Protein AF-A0AAD6LAW2-F1 (afdb_monomer)

Mean predicted aligned error: 9.43 Å

pLDDT: mean 77.56, std 17.8, range [28.12, 94.5]

Organism: NCBI:txid444605

Structure (mmCIF, N/CA/C/O backbone):
data_AF-A0AAD6LAW2-F1
#
_entry.id   AF-A0AAD6LAW2-F1
#
loop_
_atom_site.group_PDB
_atom_site.id
_atom_site.type_symbol
_atom_site.label_atom_id
_atom_site.label_alt_id
_atom_site.label_comp_id
_atom_site.label_asym_id
_atom_site.label_entity_id
_atom_site.label_seq_id
_atom_site.pdbx_PDB_ins_code
_atom_site.Cartn_x
_atom_site.Cartn_y
_atom_site.Cartn_z
_atom_site.occupancy
_atom_site.B_is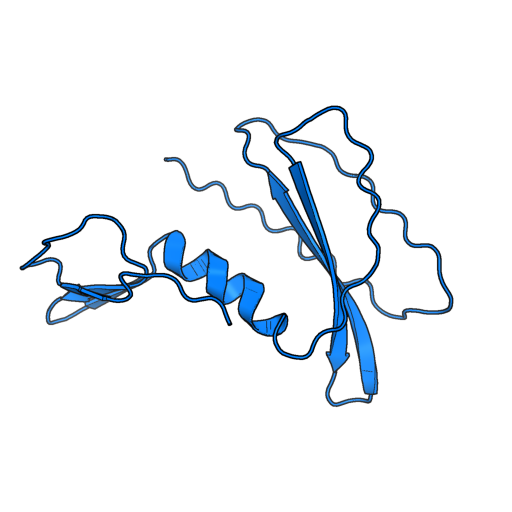o_or_equiv
_atom_site.auth_seq_id
_atom_site.auth_comp_id
_atom_site.auth_asym_id
_atom_site.auth_atom_id
_atom_site.pdbx_PDB_model_num
ATOM 1 N N . MET A 1 1 ? -8.242 -11.191 -2.410 1.00 75.81 1 MET A N 1
ATOM 2 C CA . MET A 1 1 ? -6.762 -11.129 -2.389 1.00 75.81 1 MET A CA 1
ATOM 3 C C . MET A 1 1 ? -6.301 -10.400 -3.639 1.00 75.81 1 MET A C 1
ATOM 5 O O . MET A 1 1 ? -6.899 -10.621 -4.683 1.00 75.81 1 MET A O 1
ATOM 9 N N . ALA A 1 2 ? -5.295 -9.535 -3.533 1.00 83.81 2 ALA A N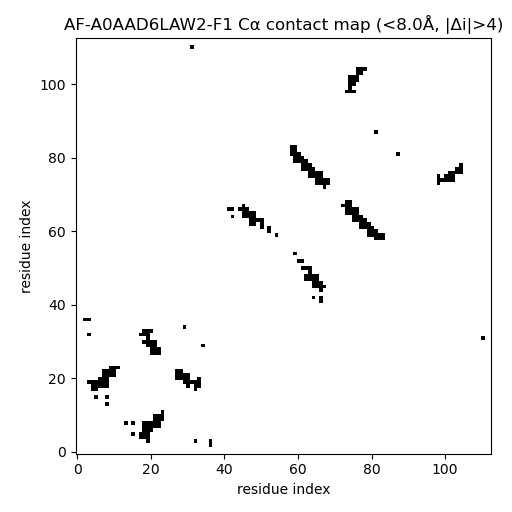 1
ATOM 10 C CA . ALA A 1 2 ? -4.697 -8.826 -4.664 1.00 83.81 2 ALA A CA 1
ATOM 11 C C . ALA A 1 2 ? -3.170 -8.929 -4.560 1.00 83.81 2 ALA A C 1
ATOM 13 O O . ALA A 1 2 ? -2.625 -8.837 -3.460 1.00 83.81 2 ALA A O 1
ATOM 14 N N . SER A 1 3 ? -2.490 -9.135 -5.684 1.00 84.81 3 SER A N 1
ATOM 15 C CA . SER A 1 3 ? -1.034 -9.287 -5.744 1.00 84.81 3 SER A CA 1
ATOM 16 C C . SER A 1 3 ? -0.488 -8.627 -7.000 1.00 84.81 3 SER A C 1
ATOM 18 O O . SER A 1 3 ? -1.089 -8.737 -8.067 1.00 84.81 3 SER A O 1
ATOM 20 N N . TYR A 1 4 ? 0.664 -7.976 -6.875 1.00 86.75 4 TYR A N 1
ATOM 21 C CA . TYR A 1 4 ? 1.371 -7.417 -8.018 1.00 86.75 4 TYR A CA 1
ATOM 22 C C . TYR A 1 4 ? 2.088 -8.533 -8.793 1.00 86.75 4 TYR A C 1
ATOM 24 O O . TYR A 1 4 ? 2.703 -9.409 -8.181 1.00 86.75 4 TYR A O 1
ATOM 32 N N . ALA A 1 5 ? 2.024 -8.497 -10.123 1.00 88.50 5 ALA A N 1
ATOM 33 C CA . ALA A 1 5 ? 2.714 -9.440 -10.991 1.00 88.50 5 ALA A CA 1
ATOM 34 C C . ALA A 1 5 ? 3.227 -8.730 -12.253 1.00 88.50 5 ALA A C 1
ATOM 36 O O . ALA A 1 5 ? 2.483 -7.930 -12.826 1.00 88.50 5 ALA A O 1
ATOM 37 N N . PRO A 1 6 ? 4.438 -9.063 -12.729 1.00 88.56 6 PRO A N 1
ATOM 38 C CA . PRO A 1 6 ? 5.416 -9.995 -12.142 1.00 88.56 6 PRO A CA 1
ATOM 39 C C . PRO A 1 6 ? 6.095 -9.492 -10.843 1.00 88.56 6 PRO A C 1
ATOM 41 O O . PRO A 1 6 ? 6.227 -8.295 -10.595 1.00 88.56 6 PRO A O 1
ATOM 44 N N . LEU A 1 7 ? 6.467 -10.421 -9.949 1.00 91.00 7 LEU A N 1
ATOM 45 C CA . LEU A 1 7 ? 6.990 -10.086 -8.611 1.00 91.00 7 LEU A CA 1
ATOM 46 C C . LEU A 1 7 ? 8.508 -9.867 -8.605 1.00 91.00 7 LEU A C 1
ATOM 48 O O . LEU A 1 7 ? 8.997 -8.974 -7.913 1.00 91.00 7 LEU A O 1
ATOM 52 N N . LEU A 1 8 ? 9.239 -10.70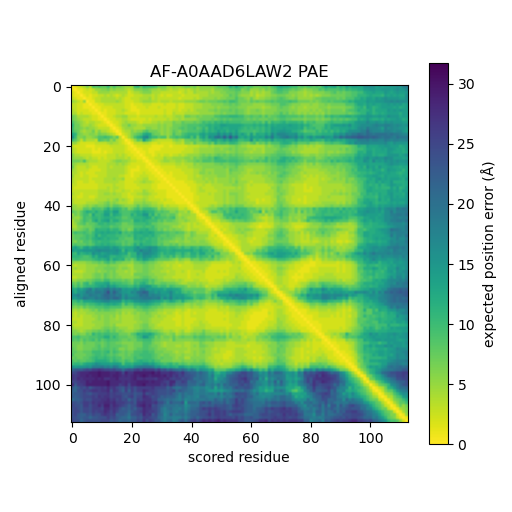4 -9.340 1.00 91.81 8 LEU A N 1
ATOM 53 C CA . LEU A 1 8 ? 10.692 -10.794 -9.306 1.00 91.81 8 LEU A CA 1
ATOM 54 C C . LEU A 1 8 ? 11.257 -10.730 -10.720 1.00 91.81 8 LEU A C 1
ATOM 56 O O . LEU A 1 8 ? 10.820 -11.487 -11.585 1.00 91.81 8 LEU A O 1
ATOM 60 N N . VAL A 1 9 ? 12.296 -9.916 -10.906 1.00 91.44 9 VAL A N 1
ATOM 61 C CA . VAL A 1 9 ? 13.055 -9.858 -12.158 1.00 91.44 9 VAL A CA 1
ATOM 62 C C . VAL A 1 9 ? 14.547 -9.906 -11.931 1.00 91.44 9 VAL A C 1
ATOM 64 O O . VAL A 1 9 ? 15.097 -9.178 -11.104 1.00 91.44 9 VAL A O 1
ATOM 67 N N . ASN A 1 10 ? 15.210 -10.752 -12.714 1.00 91.69 10 ASN A N 1
ATOM 68 C CA . ASN A 1 10 ? 16.654 -10.727 -12.827 1.00 91.69 10 ASN A CA 1
ATOM 69 C C . ASN A 1 10 ? 17.058 -9.635 -13.823 1.00 91.69 10 ASN A C 1
ATOM 71 O O . ASN A 1 10 ? 16.642 -9.664 -14.981 1.00 91.69 10 ASN A O 1
ATOM 75 N N . TYR A 1 11 ? 17.911 -8.706 -13.395 1.00 87.75 11 TYR A N 1
ATOM 76 C CA . TYR A 1 11 ? 18.463 -7.660 -14.259 1.00 87.75 11 TYR A CA 1
ATOM 77 C C . TYR A 1 11 ? 19.145 -8.196 -15.515 1.00 87.75 11 TYR A C 1
ATOM 79 O O . TYR A 1 11 ? 19.080 -7.559 -16.563 1.00 87.75 11 TYR A O 1
ATOM 87 N N . ASN A 1 12 ? 19.791 -9.353 -15.399 1.00 90.19 12 ASN A N 1
ATOM 88 C CA . ASN A 1 12 ? 20.583 -9.934 -16.474 1.00 90.19 12 ASN A CA 1
ATOM 89 C C . ASN A 1 12 ? 19.740 -10.735 -17.480 1.00 90.19 12 ASN A C 1
ATOM 91 O O . ASN A 1 12 ? 20.254 -11.088 -18.534 1.00 90.19 12 ASN A O 1
ATOM 95 N N . ASP A 1 13 ? 18.473 -11.031 -17.171 1.00 89.88 13 ASP A N 1
ATOM 96 C CA . ASP A 1 13 ? 17.566 -11.782 -18.051 1.00 89.88 13 ASP A CA 1
ATOM 97 C C . ASP A 1 13 ? 16.141 -11.230 -17.933 1.00 89.88 13 ASP A C 1
ATOM 99 O O . ASP A 1 13 ? 15.211 -11.854 -17.412 1.00 89.88 13 ASP A O 1
ATOM 103 N N . ARG A 1 14 ? 15.989 -9.973 -18.354 1.00 84.50 14 ARG A N 1
ATOM 104 C CA . ARG A 1 14 ? 14.727 -9.252 -18.252 1.00 84.50 14 ARG A CA 1
ATOM 105 C C . ARG A 1 14 ? 13.848 -9.528 -19.464 1.00 84.50 14 ARG A C 1
ATOM 107 O O . ARG A 1 14 ? 14.117 -9.038 -20.557 1.00 84.50 14 ARG A O 1
ATOM 114 N N . ARG A 1 15 ? 12.744 -10.243 -19.242 1.00 84.88 15 ARG A N 1
ATOM 115 C CA . ARG A 1 15 ? 11.709 -10.467 -20.266 1.00 84.88 15 ARG A CA 1
ATOM 116 C C . ARG A 1 15 ? 10.571 -9.449 -20.208 1.00 84.88 15 ARG A C 1
ATOM 118 O O . ARG A 1 15 ? 9.993 -9.146 -21.245 1.00 84.88 15 ARG A O 1
ATOM 125 N N . TRP A 1 16 ? 10.246 -8.936 -19.019 1.00 78.50 16 TRP A N 1
ATOM 126 C CA . TRP A 1 16 ? 9.158 -7.982 -18.766 1.00 78.50 16 TRP A CA 1
ATOM 127 C C . TRP A 1 16 ? 9.670 -6.756 -17.996 1.00 78.50 16 TRP A C 1
ATOM 129 O O . TRP A 1 16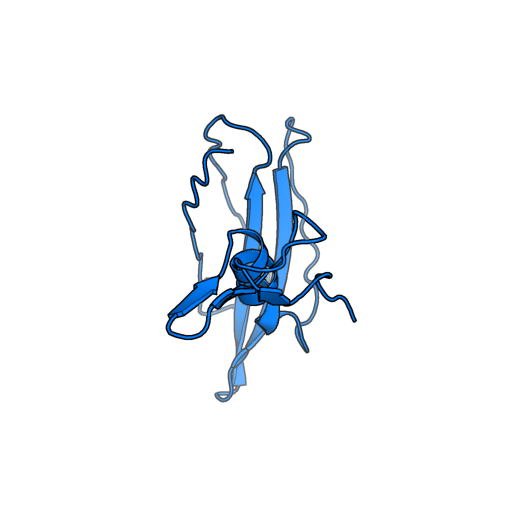 ? 10.662 -6.825 -17.272 1.00 78.50 16 TRP A O 1
ATOM 139 N N . THR A 1 17 ? 9.022 -5.605 -18.193 1.00 72.56 17 THR A N 1
ATOM 140 C CA . THR A 1 17 ? 9.524 -4.306 -17.707 1.00 72.56 17 THR A CA 1
ATOM 141 C C . THR A 1 17 ? 8.902 -3.857 -16.377 1.00 72.56 17 THR A C 1
ATOM 143 O O . THR A 1 17 ? 9.333 -2.863 -15.803 1.00 72.56 17 THR A O 1
ATOM 146 N N . LEU A 1 18 ? 7.895 -4.546 -15.849 1.00 70.94 18 LEU A N 1
ATOM 147 C CA . LEU A 1 18 ? 7.107 -4.039 -14.723 1.00 70.94 18 LEU A CA 1
ATOM 148 C C . LEU A 1 18 ? 7.098 -5.018 -13.554 1.00 70.94 18 LEU A C 1
ATOM 150 O O . LEU A 1 18 ? 6.107 -5.701 -13.332 1.00 70.94 18 LEU A O 1
ATOM 154 N N . ASP A 1 19 ? 8.175 -5.019 -12.774 1.00 82.69 19 ASP A N 1
ATOM 155 C CA . ASP A 1 19 ? 8.371 -5.929 -11.644 1.00 82.69 19 ASP A CA 1
ATOM 156 C C . ASP A 1 19 ? 8.446 -5.185 -10.316 1.00 82.69 19 ASP A C 1
ATOM 158 O O . ASP A 1 19 ? 8.915 -4.046 -10.260 1.00 82.69 19 ASP A O 1
ATOM 162 N N . ALA A 1 20 ? 8.012 -5.830 -9.233 1.00 85.50 20 ALA A N 1
ATOM 163 C CA . ALA A 1 20 ? 8.111 -5.251 -7.896 1.00 85.50 20 ALA A CA 1
ATOM 164 C C . ALA A 1 20 ? 9.559 -5.263 -7.379 1.00 85.50 20 ALA A C 1
ATOM 166 O O . ALA A 1 20 ? 10.063 -4.244 -6.913 1.00 85.50 20 ALA A O 1
ATOM 167 N N . ILE A 1 21 ? 10.254 -6.394 -7.460 1.00 91.94 21 ILE A N 1
ATOM 168 C CA . ILE A 1 21 ? 11.601 -6.549 -6.905 1.00 91.94 21 ILE A CA 1
ATOM 169 C C . ILE A 1 21 ? 12.551 -6.945 -8.024 1.00 91.94 21 ILE A C 1
ATOM 171 O O . ILE A 1 21 ? 12.365 -7.964 -8.688 1.00 91.94 21 ILE A O 1
ATOM 175 N N . ALA A 1 22 ? 13.602 -6.158 -8.196 1.00 90.62 22 ALA A N 1
ATOM 176 C CA . ALA A 1 22 ? 14.620 -6.412 -9.193 1.00 90.62 22 ALA A CA 1
ATOM 177 C C . ALA A 1 22 ? 15.930 -6.822 -8.513 1.00 90.62 22 ALA A C 1
ATOM 179 O O . ALA A 1 22 ? 16.346 -6.220 -7.519 1.00 90.62 22 ALA A O 1
ATOM 180 N N . PHE A 1 23 ? 16.572 -7.871 -9.020 1.00 93.06 23 PHE A N 1
ATOM 181 C CA . PHE A 1 23 ? 17.745 -8.473 -8.390 1.00 93.06 23 PHE A CA 1
ATOM 182 C C . PHE A 1 23 ? 18.797 -8.928 -9.403 1.00 93.06 23 PHE A C 1
ATOM 184 O O . PHE A 1 23 ? 18.532 -9.089 -10.592 1.00 93.06 23 PHE A O 1
ATOM 191 N N . ASN A 1 24 ? 20.021 -9.112 -8.919 1.00 92.50 24 ASN A N 1
ATOM 192 C CA . ASN A 1 24 ? 21.102 -9.810 -9.605 1.00 92.50 24 ASN A CA 1
ATOM 193 C C . ASN A 1 24 ? 21.811 -10.743 -8.604 1.00 92.50 24 ASN A C 1
ATOM 195 O O . ASN A 1 24 ? 21.345 -10.920 -7.480 1.00 92.50 24 ASN A O 1
ATOM 199 N N . SER A 1 25 ? 22.945 -11.331 -8.983 1.00 94.06 25 SER A N 1
ATOM 200 C CA . SER A 1 25 ? 23.694 -12.268 -8.129 1.00 94.06 25 SER A CA 1
ATOM 201 C C . SER A 1 25 ? 24.209 -11.682 -6.805 1.00 94.06 25 SER A C 1
ATOM 203 O O . SER A 1 25 ? 24.610 -12.438 -5.929 1.00 94.06 25 SER A O 1
ATOM 205 N N . SER A 1 26 ? 24.222 -10.356 -6.650 1.00 94.31 26 SER A N 1
ATOM 206 C CA . SER A 1 26 ? 24.865 -9.665 -5.522 1.00 94.31 26 SER A CA 1
ATOM 207 C C . SER A 1 26 ? 23.952 -8.695 -4.770 1.00 94.31 26 SER A C 1
ATOM 209 O O . SER A 1 26 ? 24.228 -8.355 -3.622 1.00 94.31 26 SER A O 1
ATOM 211 N N . LYS A 1 27 ? 22.888 -8.201 -5.409 1.00 94.50 27 LYS A N 1
ATOM 212 C CA . LYS A 1 27 ? 22.051 -7.107 -4.907 1.00 94.50 27 LYS A CA 1
ATOM 213 C C . LYS A 1 27 ? 20.601 -7.301 -5.329 1.00 94.50 27 LYS A C 1
ATOM 215 O O . LYS A 1 27 ? 20.316 -7.889 -6.368 1.00 94.50 27 LYS A O 1
ATOM 220 N N . HIS A 1 28 ? 19.693 -6.728 -4.552 1.00 93.25 28 HIS A N 1
ATOM 221 C CA . HIS A 1 28 ? 18.280 -6.607 -4.889 1.00 93.25 28 HIS A CA 1
ATOM 222 C C . HIS A 1 28 ? 17.755 -5.247 -4.429 1.00 93.25 28 HIS A C 1
ATOM 224 O O . HIS A 1 28 ? 18.301 -4.653 -3.499 1.00 93.25 28 HIS A O 1
ATOM 230 N N . HIS A 1 29 ? 16.710 -4.747 -5.080 1.00 90.50 29 HIS A N 1
ATOM 231 C CA . HIS A 1 29 ? 15.994 -3.559 -4.630 1.00 90.50 29 HIS A CA 1
ATOM 232 C C . HIS A 1 29 ? 14.525 -3.588 -5.056 1.00 90.50 29 HIS A C 1
ATOM 234 O O . HIS A 1 29 ? 14.150 -4.233 -6.035 1.00 90.50 29 HIS A O 1
ATOM 240 N N . GLY A 1 30 ? 13.689 -2.889 -4.289 1.00 90.25 30 GLY A N 1
ATOM 241 C CA . GLY A 1 30 ? 12.285 -2.681 -4.622 1.00 90.25 30 GLY A CA 1
ATOM 242 C C . GLY A 1 30 ? 12.125 -1.517 -5.595 1.00 90.25 30 GLY A C 1
ATOM 243 O O . GLY A 1 30 ? 12.672 -0.437 -5.368 1.00 90.25 30 GLY A O 1
ATOM 244 N N . THR A 1 31 ? 11.363 -1.729 -6.661 1.00 88.62 31 THR A N 1
ATOM 245 C CA . THR A 1 31 ? 10.918 -0.669 -7.570 1.00 88.62 31 THR A CA 1
ATOM 246 C C . THR A 1 31 ? 9.786 0.140 -6.913 1.00 88.62 31 THR A C 1
ATOM 248 O O . THR A 1 31 ? 9.253 -0.274 -5.877 1.00 88.62 31 THR A O 1
ATOM 251 N N . PRO A 1 32 ? 9.348 1.272 -7.495 1.00 86.25 32 PRO A N 1
ATOM 252 C CA . PRO A 1 32 ? 8.124 1.958 -7.067 1.00 86.25 32 PRO A CA 1
ATOM 253 C C . PRO A 1 32 ? 6.933 1.017 -6.816 1.00 86.25 32 PRO A C 1
ATOM 255 O O . PRO A 1 32 ? 6.217 1.152 -5.823 1.00 86.25 32 PRO A O 1
ATOM 258 N N . ASN A 1 33 ? 6.784 -0.007 -7.662 1.00 87.31 33 ASN A N 1
ATOM 259 C CA . ASN A 1 33 ? 5.692 -0.975 -7.598 1.00 87.31 33 ASN A CA 1
ATOM 260 C C . ASN A 1 33 ? 5.763 -1.908 -6.385 1.00 87.31 33 ASN A C 1
ATOM 262 O O . ASN A 1 33 ? 4.741 -2.464 -5.999 1.00 87.31 33 ASN A O 1
ATOM 266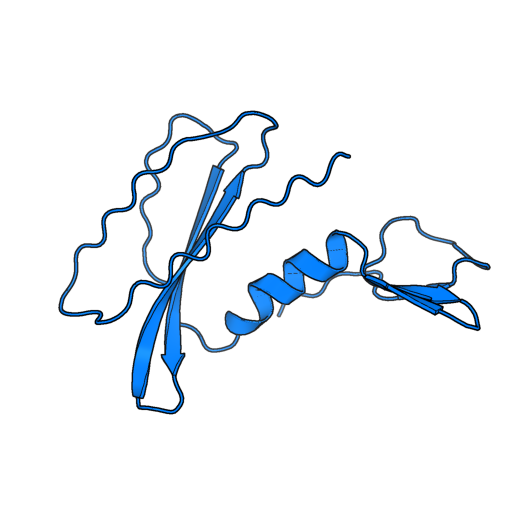 N N . TYR A 1 34 ? 6.929 -2.080 -5.758 1.00 90.06 34 TYR A N 1
ATOM 267 C CA . TYR A 1 34 ? 7.049 -2.817 -4.497 1.00 90.06 34 TYR A CA 1
ATOM 268 C C . TYR A 1 34 ? 6.459 -2.046 -3.317 1.00 90.06 34 TYR A C 1
ATOM 270 O O . TYR A 1 34 ? 5.842 -2.632 -2.425 1.00 90.06 34 TYR A O 1
ATOM 278 N N . TRP A 1 35 ? 6.629 -0.724 -3.311 1.00 88.19 35 TRP A N 1
ATOM 279 C CA . TRP A 1 35 ? 6.239 0.112 -2.179 1.00 88.19 35 TRP A CA 1
ATOM 280 C C . TRP A 1 35 ? 4.731 0.288 -2.065 1.00 88.19 35 TRP A C 1
ATOM 282 O O . TRP A 1 35 ? 4.220 0.348 -0.949 1.00 88.19 35 TRP A O 1
ATOM 292 N N . VAL A 1 36 ? 4.011 0.287 -3.190 1.00 87.31 36 VAL A N 1
ATOM 293 C CA . VAL A 1 36 ? 2.545 0.399 -3.206 1.00 87.31 36 VAL A CA 1
ATOM 294 C C . VAL A 1 36 ? 1.882 -0.719 -2.382 1.00 87.31 36 VAL A C 1
ATOM 296 O O . VAL A 1 36 ? 1.297 -0.408 -1.346 1.00 87.31 36 VAL A O 1
ATOM 299 N N . PRO A 1 37 ? 1.988 -2.018 -2.726 1.00 86.00 37 PRO A N 1
ATOM 300 C CA . PRO A 1 37 ? 1.368 -3.079 -1.936 1.00 86.00 37 PRO A CA 1
ATOM 301 C C . PRO A 1 37 ? 1.945 -3.161 -0.519 1.00 86.00 37 PRO A C 1
ATOM 303 O O . PRO A 1 37 ? 1.215 -3.501 0.410 1.00 86.00 37 PRO A O 1
ATOM 306 N N . LYS A 1 38 ? 3.217 -2.791 -0.314 1.00 86.75 38 LYS A N 1
ATOM 307 C CA . LYS A 1 38 ? 3.815 -2.734 1.026 1.00 86.75 38 LYS A CA 1
ATOM 308 C C . LYS A 1 38 ? 3.141 -1.688 1.915 1.00 86.75 38 LYS A C 1
ATOM 310 O O . LYS A 1 38 ? 2.887 -1.961 3.083 1.00 86.75 38 LYS A O 1
ATOM 315 N N . PHE A 1 39 ? 2.770 -0.540 1.354 1.00 84.50 39 PHE A N 1
ATOM 316 C CA . PHE A 1 39 ? 1.989 0.476 2.054 1.00 84.50 39 PHE A CA 1
ATOM 317 C C . PHE A 1 39 ? 0.561 0.003 2.372 1.00 84.50 39 PHE A C 1
ATOM 319 O O . PHE A 1 39 ? -0.035 0.427 3.361 1.00 84.50 39 PHE A O 1
ATOM 326 N N . PHE A 1 40 ? -0.005 -0.902 1.570 1.00 85.69 40 PHE A N 1
ATOM 327 C CA . PHE A 1 40 ? -1.358 -1.442 1.749 1.00 85.69 40 PHE A CA 1
ATOM 328 C C . PHE A 1 40 ? -1.430 -2.780 2.505 1.00 85.69 40 PHE A C 1
ATOM 330 O O . PHE A 1 40 ? -2.526 -3.308 2.674 1.00 85.69 40 PHE A O 1
ATOM 337 N N . ILE A 1 41 ? -0.318 -3.303 3.029 1.00 82.00 41 ILE A N 1
ATOM 338 C CA . ILE A 1 41 ? -0.286 -4.635 3.659 1.00 82.00 41 ILE A CA 1
ATOM 339 C C . ILE A 1 41 ? -1.184 -4.737 4.906 1.00 82.00 41 ILE A C 1
ATOM 341 O O . ILE A 1 41 ? -1.824 -5.757 5.144 1.00 82.00 41 ILE A O 1
ATOM 345 N N . G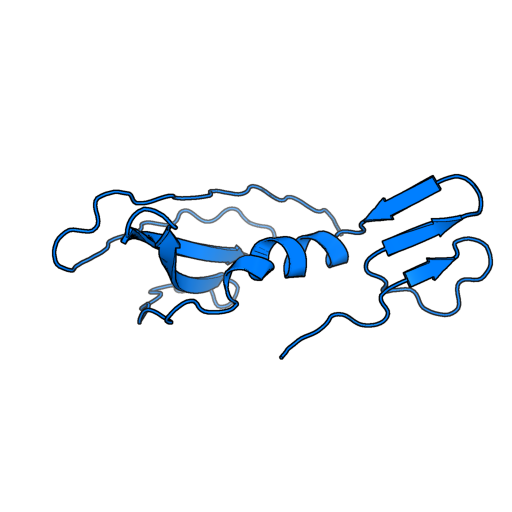LU A 1 42 ? -1.317 -3.633 5.638 1.00 73.12 42 GLU A N 1
ATOM 346 C CA . GLU A 1 42 ? -2.164 -3.498 6.832 1.00 73.12 42 GLU A CA 1
ATOM 347 C C . GLU A 1 42 ? -3.665 -3.408 6.514 1.00 73.12 42 GLU A C 1
ATOM 349 O O . GLU A 1 42 ? -4.481 -3.245 7.410 1.00 73.12 42 GLU A O 1
ATOM 354 N N . LEU A 1 43 ? -4.078 -3.479 5.244 1.00 70.69 43 LEU A N 1
ATOM 355 C CA . LEU A 1 43 ? -5.504 -3.623 4.932 1.00 70.69 43 LEU A CA 1
ATOM 356 C C . LEU A 1 43 ? -6.030 -5.026 5.287 1.00 70.69 43 LEU A C 1
ATOM 358 O O . LEU A 1 43 ? -7.239 -5.227 5.387 1.00 70.69 43 LEU A O 1
ATOM 362 N N . SER A 1 44 ? -5.144 -6.012 5.453 1.00 70.12 44 SER A N 1
ATOM 363 C CA . SER A 1 44 ? -5.533 -7.395 5.723 1.00 70.12 44 SER A CA 1
ATOM 364 C C . SER A 1 44 ? -6.103 -7.544 7.136 1.00 70.12 44 SER A C 1
ATOM 366 O O . SER A 1 44 ? -5.352 -7.600 8.103 1.00 70.12 44 SER A O 1
ATOM 368 N N . GLY A 1 45 ? -7.430 -7.642 7.244 1.00 72.69 45 GLY A N 1
ATOM 369 C CA . GLY A 1 45 ? -8.146 -7.752 8.523 1.00 72.69 45 GLY A CA 1
ATOM 370 C C . GLY A 1 45 ? -8.685 -6.424 9.065 1.00 72.69 45 GLY A C 1
ATOM 371 O O . GLY A 1 45 ? -9.254 -6.404 10.151 1.00 72.69 45 GLY A O 1
ATOM 372 N N . ALA A 1 46 ? -8.539 -5.332 8.312 1.00 79.81 46 ALA A N 1
ATOM 373 C CA . ALA A 1 46 ? -9.100 -4.031 8.658 1.00 79.81 46 ALA A CA 1
ATOM 374 C C . ALA A 1 46 ? -10.559 -3.900 8.189 1.00 79.81 46 ALA A C 1
ATOM 376 O O . ALA A 1 46 ? -10.931 -4.453 7.149 1.00 79.81 46 ALA A O 1
ATOM 377 N N . ALA A 1 47 ? -11.377 -3.127 8.909 1.00 84.56 47 ALA A N 1
ATOM 378 C CA . ALA A 1 47 ? -12.727 -2.793 8.458 1.00 84.56 47 ALA A CA 1
ATOM 379 C C . ALA A 1 47 ? -12.711 -1.500 7.631 1.00 84.56 47 ALA A C 1
ATOM 381 O O . ALA A 1 47 ? -12.042 -0.526 7.985 1.00 84.56 47 ALA A O 1
ATOM 382 N N . LEU A 1 48 ? -13.441 -1.497 6.514 1.00 85.50 48 LEU A N 1
ATOM 383 C CA . LEU A 1 48 ? -13.550 -0.335 5.637 1.00 85.50 48 LEU A CA 1
ATOM 384 C C . LEU A 1 48 ? -14.473 0.710 6.268 1.00 85.50 48 LEU A C 1
ATOM 386 O O . LEU A 1 48 ? -15.576 0.386 6.706 1.00 85.50 48 LEU A O 1
ATOM 390 N N . PHE A 1 49 ? -14.011 1.955 6.309 1.00 83.44 49 PHE A N 1
ATOM 391 C CA . PHE A 1 49 ? -14.784 3.088 6.801 1.00 83.44 49 PHE A CA 1
ATOM 392 C C . PHE A 1 49 ? -15.390 3.849 5.620 1.00 83.44 49 PHE A C 1
ATOM 394 O O . PHE A 1 49 ? -14.736 4.009 4.587 1.00 83.44 49 PHE A O 1
ATOM 401 N N . ASP A 1 50 ? -16.631 4.317 5.764 1.00 81.56 50 ASP A N 1
ATOM 402 C CA . ASP A 1 50 ? -17.296 5.080 4.709 1.00 81.56 50 ASP A CA 1
ATOM 403 C C . ASP A 1 50 ? -16.676 6.482 4.611 1.00 81.56 50 ASP A C 1
ATOM 405 O O . ASP A 1 50 ? -16.701 7.268 5.561 1.00 81.56 50 ASP A O 1
ATOM 409 N N . VAL A 1 51 ? -16.055 6.781 3.470 1.00 84.31 51 VAL A N 1
ATOM 410 C CA . VAL A 1 51 ? -15.337 8.037 3.232 1.00 84.31 51 VAL A CA 1
ATOM 411 C C . VAL A 1 51 ? -16.007 8.786 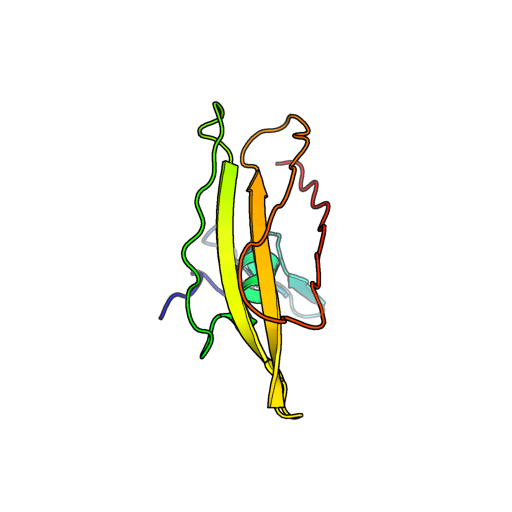2.102 1.00 84.31 51 VAL A C 1
ATOM 413 O O . VAL A 1 51 ? -16.023 8.340 0.956 1.00 84.31 51 VAL A O 1
ATOM 416 N N . LYS A 1 52 ? -16.466 10.000 2.402 1.00 87.50 52 LYS A N 1
ATOM 417 C CA . LYS A 1 52 ? -16.966 10.924 1.390 1.00 87.50 52 LYS A CA 1
ATOM 418 C C . LYS A 1 52 ? -15.860 11.881 0.961 1.00 87.50 52 LYS A C 1
ATOM 420 O O . LYS A 1 52 ? -15.575 12.862 1.644 1.00 87.50 52 LYS A O 1
ATOM 425 N N . LEU A 1 53 ? -15.255 11.614 -0.193 1.00 86.88 53 LEU A N 1
ATOM 426 C CA . LEU A 1 53 ? -14.307 12.534 -0.815 1.00 86.88 53 LEU A CA 1
ATOM 427 C C . LEU A 1 53 ? -15.071 13.599 -1.616 1.00 86.88 53 LEU A C 1
ATOM 429 O O . LEU A 1 53 ? -15.683 13.294 -2.637 1.00 86.88 53 LEU A O 1
ATOM 433 N N . GLN A 1 54 ? -15.041 14.850 -1.155 1.00 86.69 54 GLN A N 1
ATOM 434 C CA . GLN A 1 54 ? -15.583 15.993 -1.895 1.00 86.69 54 GLN A CA 1
ATOM 435 C C . GLN A 1 54 ? -14.446 16.692 -2.637 1.00 86.69 54 GLN A C 1
ATOM 437 O O . GLN A 1 54 ? -13.609 17.357 -2.034 1.00 86.69 54 GLN A O 1
ATOM 442 N N . THR A 1 55 ? -14.384 16.498 -3.949 1.00 83.00 55 THR A N 1
ATOM 443 C CA . THR A 1 55 ? -13.313 17.029 -4.792 1.00 83.00 55 THR A CA 1
ATOM 444 C C . THR A 1 55 ? -13.843 17.317 -6.189 1.00 83.00 55 THR A C 1
ATOM 446 O O . THR A 1 55 ? -14.668 16.570 -6.708 1.00 83.00 55 THR A O 1
ATOM 449 N N . ASN A 1 56 ? -13.330 18.376 -6.814 1.00 80.94 56 ASN A N 1
ATOM 450 C CA . ASN A 1 56 ? -13.547 18.646 -8.239 1.00 80.94 56 ASN A CA 1
ATOM 451 C C . ASN A 1 56 ? -12.494 17.949 -9.124 1.00 80.94 56 ASN A C 1
ATOM 453 O O . ASN A 1 56 ? -12.567 18.014 -10.348 1.00 80.94 56 ASN A O 1
ATOM 457 N N . PHE A 1 57 ? -11.500 17.296 -8.512 1.00 78.06 57 PHE A N 1
ATOM 458 C CA . PHE A 1 57 ? -10.430 16.572 -9.191 1.00 78.06 57 PHE A CA 1
ATOM 459 C C . PHE A 1 57 ? -10.734 15.073 -9.231 1.00 78.06 57 PHE A C 1
ATOM 461 O O . PHE A 1 57 ? -10.829 14.433 -8.184 1.00 78.06 57 PHE A O 1
ATOM 468 N N . SER A 1 58 ? -10.797 14.501 -10.435 1.00 80.44 58 SER A N 1
ATOM 469 C CA . SER A 1 58 ? -10.926 13.051 -10.658 1.00 80.44 58 SER A CA 1
ATOM 470 C C . SER A 1 58 ? -9.628 12.273 -10.403 1.00 80.44 58 SER A C 1
ATOM 472 O O . SER A 1 58 ? -9.620 11.047 -10.432 1.00 80.44 58 SER A O 1
ATOM 474 N N . THR A 1 59 ? -8.522 12.975 -10.149 1.00 86.69 59 THR A N 1
ATOM 475 C CA . THR A 1 59 ? -7.181 12.404 -9.962 1.00 86.69 59 THR A CA 1
ATOM 476 C C . THR A 1 59 ? -6.867 12.050 -8.511 1.00 86.69 59 THR A C 1
ATOM 478 O O . THR A 1 59 ? -5.767 11.582 -8.226 1.00 86.69 59 THR A O 1
ATOM 481 N N . LEU A 1 60 ? -7.795 12.294 -7.585 1.00 89.62 60 LEU A N 1
ATOM 482 C CA . LEU A 1 60 ? -7.642 11.972 -6.170 1.00 89.62 60 LEU A CA 1
ATOM 483 C C . LEU A 1 60 ? -8.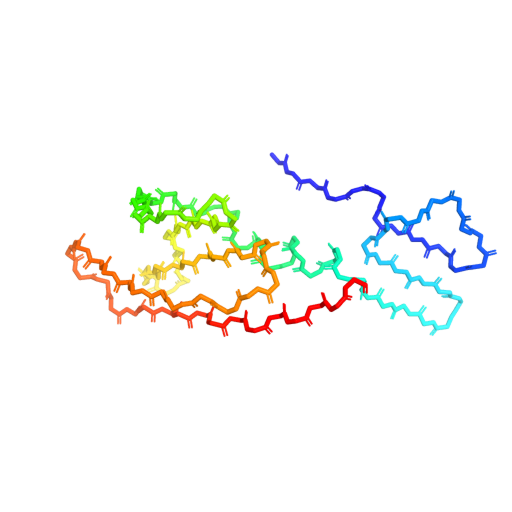508 10.778 -5.814 1.00 89.62 60 LEU A C 1
ATOM 485 O O . LEU A 1 60 ? -9.714 10.778 -6.053 1.00 89.62 60 LEU A O 1
ATOM 489 N N . VAL A 1 61 ? -7.889 9.795 -5.176 1.00 90.19 61 VAL A N 1
ATOM 490 C CA . VAL A 1 61 ? -8.588 8.645 -4.607 1.00 90.19 61 VAL A CA 1
ATOM 491 C C . VAL A 1 61 ? -8.211 8.541 -3.141 1.00 90.19 61 VAL A C 1
ATOM 493 O O . VAL A 1 61 ? -7.035 8.613 -2.789 1.00 90.19 61 VAL A O 1
ATOM 496 N N . ALA A 1 62 ? -9.211 8.384 -2.281 1.00 90.19 62 ALA A N 1
ATOM 497 C CA . ALA A 1 62 ? -9.028 8.255 -0.845 1.00 90.19 62 ALA A CA 1
ATOM 498 C C . ALA A 1 62 ? -9.791 7.040 -0.318 1.00 90.19 62 ALA A C 1
ATOM 500 O O . ALA A 1 62 ? -10.860 6.697 -0.816 1.00 90.19 62 ALA A O 1
ATOM 501 N N . SER A 1 63 ? -9.236 6.405 0.705 1.00 89.19 63 SER A N 1
ATOM 502 C CA . SER A 1 63 ? -9.884 5.333 1.458 1.00 89.19 63 SER A CA 1
ATOM 503 C C . SER A 1 63 ? -9.505 5.456 2.926 1.00 89.19 63 SER A C 1
ATOM 505 O O . SER A 1 63 ? -8.424 5.961 3.245 1.00 89.19 63 SER A O 1
ATOM 507 N N . ALA A 1 64 ? -10.374 4.996 3.819 1.00 89.00 64 ALA A N 1
ATOM 508 C CA . ALA A 1 64 ? -10.060 4.904 5.234 1.00 89.00 64 ALA A CA 1
ATOM 509 C C . ALA A 1 64 ? -10.435 3.533 5.775 1.00 89.00 64 ALA A C 1
ATOM 511 O O . ALA A 1 64 ? -11.409 2.913 5.345 1.00 89.00 64 ALA A O 1
ATOM 512 N N . ILE A 1 65 ? -9.631 3.072 6.722 1.00 88.31 65 ILE A N 1
ATOM 513 C CA . ILE A 1 65 ? -9.841 1.815 7.422 1.00 88.31 65 ILE A CA 1
ATOM 514 C C . ILE A 1 65 ? -9.655 2.000 8.920 1.00 88.31 65 ILE A C 1
ATOM 516 O O . ILE A 1 65 ? -8.877 2.854 9.356 1.00 88.31 65 ILE A O 1
ATOM 520 N N . THR A 1 66 ? -10.331 1.164 9.699 1.00 85.56 66 THR A N 1
ATOM 521 C CA . THR A 1 66 ? -10.025 0.994 11.116 1.00 85.56 66 THR A CA 1
ATOM 522 C C . THR A 1 66 ? -9.077 -0.185 11.293 1.00 85.56 66 THR A C 1
ATOM 524 O O . THR A 1 66 ? -9.333 -1.297 10.825 1.00 85.56 66 THR A O 1
ATOM 527 N N . TRP A 1 67 ? -7.947 0.076 11.944 1.00 80.12 67 TRP A N 1
ATOM 528 C CA . TRP A 1 67 ? -6.916 -0.915 12.219 1.00 80.12 67 TRP A CA 1
ATOM 529 C C . TRP A 1 67 ? -6.826 -1.164 13.729 1.00 80.12 67 TRP A C 1
ATOM 531 O O . TRP A 1 67 ? -6.482 -0.236 14.467 1.00 80.12 67 TRP A O 1
ATOM 541 N N . PRO A 1 68 ? -7.148 -2.375 14.211 1.00 75.06 68 PRO A N 1
ATOM 542 C CA . PRO A 1 68 ? -6.999 -2.714 15.617 1.00 75.06 68 PRO A CA 1
ATOM 543 C C . PRO A 1 68 ? -5.522 -2.944 15.960 1.00 75.06 68 PRO A C 1
ATOM 545 O O . PRO A 1 68 ? -4.811 -3.684 15.283 1.00 75.06 68 PRO A O 1
ATOM 548 N N . ASN A 1 69 ? -5.064 -2.321 17.038 1.00 71.56 69 ASN A N 1
ATOM 549 C CA . ASN A 1 69 ? -3.781 -2.601 17.661 1.00 71.56 69 ASN A CA 1
ATOM 550 C C . ASN A 1 69 ? -3.893 -3.828 18.574 1.00 71.56 69 ASN A C 1
ATOM 552 O O . ASN A 1 69 ? -4.956 -4.115 19.128 1.00 71.56 69 ASN A O 1
ATOM 556 N N . CYS A 1 70 ? -2.766 -4.490 18.827 1.00 68.31 70 CYS A N 1
ATOM 557 C CA . CYS A 1 70 ? -2.649 -5.586 19.790 1.00 68.31 70 CYS A CA 1
ATOM 558 C C . CYS A 1 70 ? -3.116 -5.191 21.205 1.00 68.31 70 CYS A C 1
ATOM 560 O O . CYS A 1 70 ? -3.518 -6.049 21.983 1.00 68.31 70 CYS A O 1
ATOM 562 N N . ASN A 1 71 ? -3.099 -3.893 21.518 1.00 73.38 71 ASN A N 1
ATOM 563 C CA . ASN A 1 71 ? -3.491 -3.338 22.814 1.00 73.38 71 ASN A CA 1
ATOM 564 C C . ASN A 1 71 ? -5.006 -3.066 22.935 1.00 73.38 71 ASN A C 1
ATOM 566 O O . ASN A 1 71 ? -5.444 -2.519 23.942 1.00 73.38 71 ASN A O 1
ATOM 570 N N . GLY A 1 72 ? -5.807 -3.401 21.916 1.00 69.06 72 GLY A N 1
ATOM 571 C CA . GLY A 1 72 ? -7.256 -3.151 21.887 1.00 69.06 72 GLY A CA 1
ATOM 572 C C . GLY A 1 72 ? -7.658 -1.744 21.428 1.00 69.06 72 GLY A C 1
ATOM 573 O O . GLY A 1 72 ? -8.842 -1.469 21.258 1.00 69.06 72 GLY A O 1
ATOM 574 N N . GLU A 1 73 ? -6.691 -0.858 21.182 1.00 76.12 73 GLU A N 1
ATOM 575 C CA . GLU A 1 73 ? -6.929 0.460 20.588 1.00 76.12 73 GLU A CA 1
ATOM 576 C C . GLU A 1 73 ? -7.162 0.345 19.080 1.00 76.12 73 GLU A C 1
ATOM 578 O O . GLU A 1 73 ? -6.444 -0.373 18.391 1.00 76.12 73 GLU A O 1
ATOM 583 N N . THR A 1 74 ? -8.133 1.076 18.539 1.00 77.44 74 THR A N 1
ATOM 584 C CA . THR A 1 74 ? -8.399 1.110 17.095 1.00 77.44 74 THR A CA 1
ATOM 585 C C . THR A 1 74 ? -7.946 2.434 16.496 1.00 77.44 74 THR A C 1
ATOM 587 O O . THR A 1 74 ? -8.418 3.494 16.914 1.00 77.44 74 THR A O 1
ATOM 590 N N . TYR A 1 75 ? -7.088 2.375 15.481 1.00 80.19 75 TYR A N 1
ATOM 591 C CA . TYR A 1 75 ? -6.618 3.545 14.744 1.00 80.19 75 TYR A CA 1
ATOM 592 C C . TYR A 1 75 ? -7.433 3.757 13.473 1.00 80.19 75 TYR A C 1
ATOM 594 O O . TYR A 1 75 ? -7.744 2.798 12.765 1.00 80.19 75 TYR A O 1
ATOM 602 N N . LEU A 1 76 ? -7.730 5.016 13.145 1.00 84.38 76 LEU A N 1
ATOM 603 C CA . LEU A 1 76 ? -8.253 5.381 11.830 1.00 84.38 76 LEU A CA 1
ATOM 604 C C . LEU A 1 76 ? -7.074 5.704 10.911 1.00 84.38 76 LEU A C 1
ATOM 606 O O . LEU A 1 76 ? -6.367 6.689 11.127 1.00 84.38 76 LEU A O 1
ATOM 610 N N . LYS A 1 77 ? -6.874 4.893 9.872 1.00 84.94 77 LYS A N 1
ATOM 611 C CA . LYS A 1 77 ? -5.826 5.109 8.870 1.00 84.94 77 LYS A CA 1
ATOM 612 C C . LYS A 1 77 ? -6.461 5.525 7.551 1.00 84.94 77 LYS A C 1
ATOM 614 O O . LYS A 1 77 ? -7.239 4.778 6.962 1.00 84.94 77 LYS A O 1
ATOM 619 N N . ILE A 1 78 ? -6.101 6.719 7.087 1.00 87.56 78 ILE A N 1
ATOM 620 C CA . ILE A 1 78 ? -6.586 7.310 5.837 1.00 87.56 78 ILE A CA 1
ATOM 621 C C . ILE A 1 78 ? -5.455 7.250 4.814 1.00 87.56 78 ILE A C 1
ATOM 623 O O . ILE A 1 78 ? -4.348 7.723 5.073 1.00 87.56 78 ILE A O 1
ATOM 627 N N . LYS A 1 79 ? -5.725 6.664 3.649 1.00 88.31 79 LYS A N 1
ATOM 628 C CA . LYS A 1 79 ? -4.774 6.536 2.540 1.00 88.31 79 LYS A CA 1
ATOM 629 C C . LYS A 1 79 ? -5.303 7.323 1.353 1.00 88.31 79 LYS A C 1
ATOM 631 O O . LYS A 1 79 ? -6.419 7.071 0.902 1.00 88.31 79 LYS A O 1
ATOM 636 N N . VAL A 1 80 ? -4.500 8.262 0.859 1.00 89.81 80 VAL A N 1
ATOM 637 C CA . VAL A 1 80 ? -4.853 9.142 -0.260 1.00 89.81 80 VAL A CA 1
ATOM 638 C C . VAL A 1 80 ? -3.798 9.027 -1.350 1.00 89.81 80 VAL A C 1
ATOM 640 O O . VAL A 1 80 ? -2.603 9.082 -1.065 1.00 89.81 80 VAL A O 1
ATOM 643 N N . VAL A 1 81 ? -4.244 8.879 -2.592 1.00 89.31 81 VAL A N 1
ATOM 644 C CA . VAL A 1 81 ? -3.402 8.824 -3.786 1.00 89.31 81 VAL A CA 1
ATOM 645 C C . VAL A 1 81 ? -3.760 10.001 -4.682 1.00 89.31 81 VAL A C 1
ATOM 647 O O . VAL A 1 81 ? -4.930 10.216 -4.996 1.00 89.31 81 VAL A O 1
ATOM 650 N N . ASN A 1 82 ? -2.742 10.761 -5.083 1.00 91.62 82 ASN A N 1
ATOM 651 C CA . ASN A 1 82 ? -2.855 11.820 -6.076 1.00 91.62 82 ASN A CA 1
ATOM 652 C C . ASN A 1 82 ? -2.180 11.355 -7.368 1.00 91.62 82 ASN A C 1
ATOM 654 O O . ASN A 1 82 ? -0.958 11.245 -7.418 1.00 91.62 82 ASN A O 1
ATOM 658 N N . PHE A 1 83 ? -2.973 11.087 -8.401 1.00 88.44 83 PHE A N 1
ATOM 659 C CA . PHE A 1 83 ? -2.484 10.665 -9.715 1.00 88.44 83 PHE A CA 1
ATOM 660 C C . PHE A 1 83 ? -2.001 11.830 -10.586 1.00 88.44 83 PHE A C 1
ATOM 662 O O . PHE A 1 83 ? -1.522 11.601 -11.694 1.00 88.44 83 PHE A O 1
ATOM 669 N N . TRP A 1 84 ? -2.145 13.075 -10.122 1.00 88.81 84 TRP A N 1
ATOM 670 C CA . TRP A 1 84 ? -1.729 14.250 -10.876 1.00 88.81 84 TRP A CA 1
ATOM 671 C C . TRP A 1 84 ? -0.429 14.846 -10.355 1.00 88.81 84 TRP A C 1
ATOM 673 O O . TRP A 1 84 ? -0.112 14.786 -9.169 1.00 88.81 84 TRP A O 1
ATOM 683 N N . ASN A 1 85 ? 0.292 15.513 -11.251 1.00 85.06 85 ASN A N 1
ATOM 684 C CA . ASN A 1 85 ? 1.603 16.081 -10.957 1.00 85.06 85 ASN A CA 1
ATOM 685 C C . ASN A 1 85 ? 1.542 17.447 -10.241 1.00 85.06 85 ASN A C 1
ATOM 687 O O . ASN A 1 85 ? 2.561 18.114 -10.072 1.00 85.06 85 ASN A O 1
ATOM 691 N N . SER A 1 86 ? 0.350 17.898 -9.838 1.00 87.75 86 SER A N 1
ATOM 692 C CA . SER A 1 86 ? 0.159 19.143 -9.085 1.00 87.75 86 SER A CA 1
ATOM 693 C C . SER A 1 86 ? -0.167 18.846 -7.629 1.00 87.75 86 SER A C 1
ATOM 695 O O . SER A 1 86 ? -0.922 17.926 -7.313 1.00 87.75 86 SER A O 1
ATOM 697 N N . LYS A 1 87 ? 0.391 19.658 -6.729 1.00 88.06 87 LYS A N 1
ATOM 698 C CA . LYS A 1 87 ? 0.113 19.579 -5.294 1.00 88.06 87 LYS A CA 1
ATOM 699 C C . LYS A 1 87 ? -1.356 19.909 -5.018 1.00 88.06 87 LYS A C 1
ATOM 701 O O . LYS A 1 87 ? -1.871 20.901 -5.523 1.00 88.06 87 LYS A O 1
ATOM 706 N N . VAL A 1 88 ? -1.982 19.123 -4.145 1.00 88.06 88 VAL A N 1
ATOM 707 C CA . VAL A 1 88 ? -3.353 19.339 -3.670 1.00 88.06 88 VAL A CA 1
ATOM 708 C C . VAL A 1 88 ? -3.337 19.554 -2.158 1.00 88.06 88 VAL A C 1
ATOM 710 O O . VAL A 1 88 ? -2.656 18.830 -1.430 1.00 88.06 88 VAL A O 1
ATOM 713 N N . ASN A 1 89 ? -4.098 20.540 -1.682 1.00 88.44 89 ASN A N 1
ATOM 714 C CA . ASN A 1 89 ? -4.375 20.708 -0.259 1.00 88.44 89 ASN A CA 1
ATOM 715 C C . ASN A 1 89 ? -5.623 19.901 0.113 1.00 88.44 89 ASN A C 1
ATOM 717 O O . ASN A 1 89 ? -6.653 20.017 -0.543 1.00 88.44 89 ASN A O 1
ATOM 721 N N . LEU A 1 90 ? -5.510 19.085 1.160 1.00 87.19 90 LEU A N 1
ATOM 722 C CA . LEU A 1 90 ? -6.575 18.214 1.646 1.00 87.19 90 LEU A CA 1
ATOM 723 C C . LEU A 1 90 ? -6.947 18.631 3.065 1.00 87.19 90 LEU A C 1
ATOM 725 O O . LEU A 1 90 ? -6.069 18.739 3.924 1.00 87.19 90 LEU A O 1
ATOM 729 N N . GLU A 1 91 ? -8.238 18.831 3.294 1.00 88.88 91 GLU A N 1
ATOM 730 C CA . GLU A 1 91 ? -8.813 19.002 4.622 1.00 88.88 91 GLU A CA 1
ATOM 731 C C . GLU A 1 91 ? -9.513 17.703 5.020 1.00 88.88 91 GLU A C 1
ATOM 733 O O . GLU A 1 91 ? -10.262 17.118 4.237 1.00 88.88 91 GLU A O 1
ATOM 738 N N . VAL A 1 92 ? -9.223 17.220 6.225 1.00 85.81 92 VAL A N 1
ATOM 739 C CA . VAL A 1 92 ? -9.745 15.951 6.729 1.00 85.81 92 VAL A CA 1
ATOM 740 C C . VAL A 1 92 ? -10.603 16.252 7.943 1.00 85.81 92 VAL A C 1
ATOM 742 O O . VAL A 1 92 ? -10.097 16.737 8.951 1.00 85.81 92 VAL A O 1
ATOM 745 N N . SER A 1 93 ? -11.890 15.928 7.849 1.00 84.31 93 SER A N 1
ATOM 746 C CA . SER A 1 93 ? -12.811 15.944 8.982 1.00 84.31 93 SER A CA 1
ATOM 747 C C . SER A 1 93 ? -13.294 14.525 9.263 1.00 84.31 93 SER A C 1
ATOM 749 O O . SER A 1 93 ? -13.601 13.764 8.346 1.00 84.31 93 SER A O 1
ATOM 751 N N . ALA A 1 94 ? -13.321 14.157 10.540 1.00 75.88 94 ALA A N 1
ATOM 752 C CA . ALA A 1 94 ? -13.821 12.874 11.008 1.00 75.88 94 ALA A CA 1
ATOM 753 C C . ALA A 1 94 ? -14.944 13.138 12.012 1.00 75.88 94 ALA A C 1
ATOM 755 O O . ALA A 1 94 ? -14.770 13.916 12.948 1.00 75.88 94 ALA A O 1
ATOM 756 N N . TRP A 1 95 ? -16.092 12.497 11.802 1.00 67.19 95 TRP A N 1
ATOM 757 C CA . TRP A 1 95 ? -17.273 12.627 12.651 1.00 67.19 95 TRP A CA 1
ATOM 758 C C . TRP A 1 95 ? -17.643 11.237 13.173 1.00 67.19 95 TRP A C 1
ATOM 760 O O . TRP A 1 95 ? -17.890 10.328 12.385 1.00 67.19 95 TRP A O 1
ATOM 770 N N . GLY A 1 96 ? -17.629 11.053 14.494 1.00 62.41 96 GLY A N 1
ATOM 771 C CA . GLY A 1 96 ? -17.846 9.753 15.137 1.00 62.41 96 GLY A CA 1
ATOM 772 C C . GLY A 1 96 ? -17.239 9.694 16.541 1.00 62.41 96 GLY A C 1
ATOM 773 O O . GLY A 1 96 ? -16.327 10.457 16.855 1.00 62.41 96 GLY A O 1
ATOM 774 N N . SER A 1 97 ? -17.780 8.827 17.403 1.00 47.69 97 SER A N 1
ATOM 775 C CA . SER A 1 97 ? -17.439 8.785 18.832 1.00 47.69 97 SER A CA 1
ATOM 776 C C . SER A 1 97 ? -16.045 8.195 19.096 1.00 47.69 97 SER A C 1
ATOM 778 O O . SER A 1 97 ? -15.770 7.060 18.719 1.00 47.69 97 SER A O 1
ATOM 780 N N . THR A 1 98 ? -15.201 9.009 19.743 1.00 43.94 98 THR A N 1
ATOM 781 C CA . THR A 1 98 ? -13.891 8.734 20.371 1.00 43.94 98 THR A CA 1
ATOM 782 C C . THR A 1 98 ? -12.961 7.755 19.641 1.00 43.94 98 THR A C 1
ATOM 784 O O . THR A 1 98 ? -12.836 6.594 20.027 1.00 43.94 98 THR A O 1
ATOM 787 N N . TYR A 1 99 ? -12.210 8.254 18.656 1.00 49.56 99 TYR A N 1
ATOM 788 C CA . TYR A 1 99 ? -10.964 7.625 18.203 1.00 49.56 99 TYR A CA 1
ATOM 789 C C . TYR A 1 99 ? -9.791 8.411 18.797 1.00 49.56 99 TYR A C 1
ATOM 791 O O . TYR A 1 99 ? -9.603 9.581 18.470 1.00 49.56 99 TYR A O 1
ATOM 799 N N . ASN A 1 100 ? -9.017 7.795 19.692 1.00 41.53 100 ASN A N 1
ATOM 800 C CA . ASN A 1 100 ? -7.986 8.495 20.472 1.00 41.53 100 ASN A CA 1
ATOM 801 C C . ASN A 1 100 ? -6.702 8.809 19.692 1.00 41.53 100 ASN A C 1
ATOM 803 O O . ASN A 1 100 ? -5.839 9.513 20.208 1.00 41.53 100 ASN A O 1
ATOM 807 N N . CYS A 1 101 ? -6.541 8.310 18.465 1.00 41.47 101 CYS A N 1
ATOM 808 C CA . CYS A 1 101 ? -5.315 8.547 17.718 1.00 41.47 101 CYS A CA 1
ATOM 809 C C . CYS A 1 101 ? -5.572 8.516 16.202 1.00 41.47 101 CYS A C 1
ATOM 811 O O . CYS A 1 101 ? -5.859 7.475 15.606 1.00 41.47 101 CYS A O 1
ATOM 813 N N . LEU A 1 102 ? -5.527 9.708 15.599 1.00 45.47 102 LEU A N 1
ATOM 814 C CA . LEU A 1 102 ? -5.533 9.928 14.155 1.00 45.47 102 LEU A CA 1
ATOM 815 C C . LEU A 1 102 ? -4.087 9.903 13.671 1.00 45.47 102 LEU A C 1
ATOM 817 O O . LEU A 1 102 ? -3.378 10.901 13.786 1.00 45.47 102 LEU A O 1
ATOM 821 N N . ASP A 1 103 ? -3.662 8.783 13.101 1.00 42.78 103 ASP A N 1
ATOM 822 C CA . ASP A 1 103 ? -2.338 8.685 12.498 1.00 42.78 103 ASP A CA 1
ATOM 823 C C . ASP A 1 103 ? -2.427 9.104 11.023 1.00 42.78 103 ASP A C 1
ATOM 825 O O . ASP A 1 103 ? -2.697 8.308 10.116 1.00 42.78 103 ASP A O 1
ATOM 829 N N . GLN A 1 104 ? -2.246 10.405 10.768 1.00 39.28 104 GLN A N 1
ATOM 830 C CA . GLN A 1 104 ? -2.116 10.928 9.408 1.00 39.28 104 GLN A CA 1
ATOM 831 C C . GLN A 1 104 ? -0.707 10.646 8.877 1.00 39.28 104 GLN A C 1
ATOM 833 O O . GLN A 1 104 ? 0.194 11.480 8.974 1.00 39.28 104 GLN A O 1
ATOM 838 N N . GLN A 1 105 ? -0.506 9.487 8.250 1.00 37.94 105 GLN A N 1
ATOM 839 C CA . GLN A 1 105 ? 0.698 9.262 7.448 1.00 37.94 105 GLN A CA 1
ATOM 840 C C . GLN A 1 105 ? 0.607 10.056 6.139 1.00 37.94 105 GLN A C 1
ATOM 842 O O . GLN A 1 105 ? 0.099 9.593 5.119 1.00 37.94 105 GLN A O 1
ATOM 847 N N . LYS A 1 106 ? 1.113 11.290 6.183 1.00 35.00 106 LYS A N 1
ATOM 848 C CA . LYS A 1 106 ? 1.281 12.175 5.028 1.00 35.00 106 LYS A CA 1
ATOM 849 C C . LYS A 1 106 ? 2.561 11.788 4.285 1.00 35.00 106 LYS A C 1
ATOM 851 O O . LYS A 1 106 ? 3.627 12.340 4.546 1.00 35.00 106 LYS A O 1
ATOM 856 N N . LEU A 1 107 ? 2.479 10.813 3.383 1.00 34.84 107 LEU A N 1
ATOM 857 C CA . LEU A 1 107 ? 3.631 10.418 2.572 1.00 34.84 107 LEU A CA 1
ATOM 858 C C . LEU A 1 107 ? 3.701 11.241 1.287 1.00 34.84 107 LEU A C 1
ATOM 860 O O . LEU A 1 107 ? 2.958 11.025 0.331 1.00 34.84 107 LEU A O 1
ATOM 864 N N . TRP A 1 108 ? 4.655 12.170 1.270 1.00 30.23 108 TRP A N 1
ATOM 865 C CA . TRP A 1 108 ? 5.253 12.657 0.036 1.00 30.23 108 TRP A CA 1
ATOM 866 C C . TRP A 1 108 ? 5.935 11.474 -0.648 1.00 30.23 108 TRP A C 1
ATOM 868 O O . TRP A 1 108 ? 6.970 11.002 -0.188 1.00 30.23 108 TRP A O 1
ATOM 878 N N . SER A 1 109 ? 5.376 10.996 -1.753 1.00 32.94 109 SER A N 1
ATOM 879 C CA . SER A 1 109 ? 6.167 10.255 -2.729 1.00 32.94 109 SER A CA 1
ATOM 880 C C . SER A 1 109 ? 6.032 10.963 -4.066 1.00 32.94 109 SER A C 1
ATOM 882 O O . SER A 1 109 ? 5.121 10.726 -4.848 1.00 32.94 109 SER A O 1
ATOM 884 N N . PHE A 1 110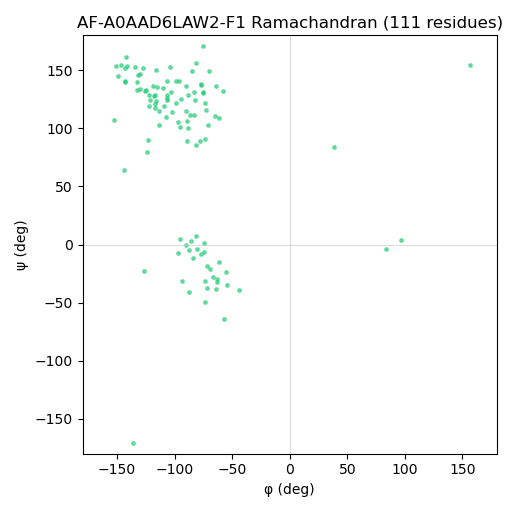 ? 6.951 11.902 -4.299 1.00 34.47 110 PHE A N 1
ATOM 885 C CA . PHE A 1 110 ? 7.395 12.149 -5.660 1.00 34.47 110 PHE A CA 1
ATOM 886 C C . PHE A 1 110 ? 8.107 10.875 -6.096 1.00 34.47 110 PHE A C 1
ATOM 888 O O . PHE A 1 110 ? 9.181 10.561 -5.587 1.00 34.47 110 PHE A O 1
ATOM 895 N N . LEU A 1 111 ? 7.507 10.137 -7.017 1.00 31.44 111 LEU A N 1
ATOM 896 C CA . LEU A 1 111 ? 8.282 9.300 -7.911 1.00 31.44 111 LEU A CA 1
ATOM 897 C C . LEU A 1 111 ? 8.091 9.918 -9.292 1.00 31.44 111 LEU A C 1
ATOM 899 O O . LEU A 1 111 ? 6.994 9.810 -9.840 1.00 31.44 111 LEU A O 1
ATOM 903 N N . PRO A 1 112 ? 9.087 10.669 -9.805 1.00 28.12 112 PRO A N 1
ATOM 904 C CA . PRO A 1 112 ? 9.067 11.047 -11.205 1.00 28.12 112 PRO A CA 1
ATOM 905 C C . PRO A 1 112 ? 9.016 9.759 -12.031 1.00 28.12 112 PRO A C 1
ATOM 907 O O . PRO A 1 112 ? 9.738 8.800 -11.743 1.00 28.12 112 PRO A O 1
ATOM 910 N N . VAL A 1 113 ? 8.097 9.752 -12.995 1.00 37.09 113 VAL A N 1
ATOM 911 C CA . VAL A 1 113 ? 8.086 8.811 -14.119 1.00 37.09 113 VAL A CA 1
ATOM 912 C C . VAL A 1 113 ? 9.413 8.905 -14.862 1.00 37.09 113 VAL A C 1
ATOM 914 O O . VAL A 1 113 ? 9.904 10.048 -15.018 1.00 37.09 113 VAL A O 1
#

InterPro domains:
  IPR051563 Glycosyl Hydrolase Family 51 [PTHR31776] (1-97)

Radius of gyration: 17.54 Å; Cα contacts (8 Å, |Δi|>4): 137; chains: 1; bounding box: 43×33×43 Å

Foldseek 3Di:
DDDDPPAEEEPVDDPDDDYQKYDYPPDIDGDPNVVVVVVVVQVVPWAWDDDDDDDPDPQKDKTWTWGADPVRAIEIEMDMGGNDPDDDDDDDDDDDPDRPDHDPPPDDDPDDD

Solvent-accessible surface area (backbone atoms only — not comparable to full-atom values): 7676 Å² total; per-residue (Å²): 140,89,80,80,73,52,50,72,37,43,73,91,67,66,88,73,92,65,43,20,29,42,29,59,102,87,51,71,47,70,37,78,65,36,53,55,59,61,73,50,56,73,54,74,90,38,49,80,47,95,72,86,85,86,68,96,56,90,46,59,49,75,49,34,32,41,39,76,43,98,85,76,50,55,34,51,43,58,51,75,46,70,78,52,99,65,93,76,91,83,87,88,84,87,89,77,88,84,67,92,48,77,56,77,74,82,75,86,72,88,73,82,129

Secondary structure (DSSP, 8-state):
----SS-EEETTS-S-S--SEEE-SS-EEE-HHHHHHHHTGGGTTPEEEP-----S-TTEEEEEEEEE-TTS-EEEEEEEEE-SSS---------SS--S-B-----------

Nearest PDB structures (foldseek):
  2dsb-assembly2_C  TM=5.164E-01  e=1.490E+00  Homo sapiens
  5kuy-assembly1_G  TM=4.299E-01  e=2.333E+00  synthetic construct
  6th6-assembly1_Ay  TM=3.508E-01  e=9.513E-01  Thermococcus kodakarensis KOD1
  2n6f-assembly1_A  TM=4.245E-01  e=2.188E+00  Homo sapiens
  5cs4-assembly3_A  TM=3.227E-01  e=2.652E+00  Saccharomyces cerevisiae S288C

Sequence (113 aa):
MASYAPLLVNYNDRRWTLDAIAFNSSKHHGTPNYWVPKFFIELSGAALFDVKLQTNFSTLVASAITWPNCNGETYLKIKVVNFWNSKVNLEVSAWGSTYNCLDQQKLWSFLPV